Protein AF-W1WCF3-F1 (afdb_monomer_lite)

Secondary structure (DSSP, 8-state):
---S-HHHHHHHHHHHHHHHHHHHHHHHTT-TT-TTTT-HHHHHHHHHHHHHHHHHHHH--THHHHHHHHHHHHHHHHHHHHTT----GGGSS--SS----TTTT-S----HHHHHHHH-

Organism: NCBI:txid1403943

Foldseek 3Di:
DCPDDPVRVVVVVVVVVVVVVVVVQCVLQPHDPDPSGNPPLSVVLSVVLVVQLVVQLVPPDDPSNVCSNVVSVVSSVVSCVVVVVDDCVCVVVDDPDDDPDVAPVHDPDPDVVVVVVVVD

Radius of gyration: 20.3 Å; chains: 1; bounding box: 36×47×52 Å

Structure (mmCIF, N/CA/C/O backbone):
data_AF-W1WCF3-F1
#
_entry.id   AF-W1WCF3-F1
#
loop_
_atom_site.group_PDB
_atom_site.id
_atom_site.type_symbol
_atom_site.label_atom_id
_atom_site.label_alt_id
_atom_site.label_comp_id
_atom_site.label_asym_id
_atom_site.label_entity_id
_atom_site.label_seq_id
_atom_site.pdbx_PDB_ins_code
_atom_site.Cartn_x
_atom_site.Cartn_y
_atom_site.Cartn_z
_atom_site.occupancy
_atom_site.B_iso_or_equiv
_atom_site.auth_seq_id
_atom_site.auth_comp_id
_atom_site.auth_asym_id
_atom_site.auth_atom_id
_atom_site.pdbx_PDB_model_num
ATOM 1 N N . MET A 1 1 ? -11.400 -19.748 27.550 1.00 47.69 1 MET A N 1
ATOM 2 C CA . MET A 1 1 ? -10.273 -19.177 28.315 1.00 47.69 1 MET A CA 1
ATOM 3 C C . MET A 1 1 ? -9.736 -17.999 27.517 1.00 47.69 1 MET A C 1
ATOM 5 O O . MET A 1 1 ? -9.318 -18.243 26.390 1.00 47.69 1 MET A O 1
ATOM 9 N N . PRO A 1 2 ? -9.785 -16.745 27.998 1.00 62.88 2 PRO A N 1
ATOM 10 C CA . PRO A 1 2 ? -9.033 -15.667 27.365 1.00 62.88 2 PRO A CA 1
ATOM 11 C C . PRO A 1 2 ? -7.552 -15.933 27.659 1.00 62.88 2 PRO A C 1
ATOM 13 O O . PRO A 1 2 ? -7.005 -15.441 28.639 1.00 62.88 2 PRO A O 1
ATOM 16 N N . LEU A 1 3 ? -6.936 -16.814 26.864 1.00 67.12 3 LEU A N 1
ATOM 17 C CA . LEU A 1 3 ? -5.553 -17.277 27.048 1.00 67.12 3 LEU A CA 1
ATOM 18 C C . LEU A 1 3 ? -4.529 -16.144 26.890 1.00 67.12 3 LEU A C 1
ATOM 20 O O . LEU A 1 3 ? -3.371 -16.312 27.249 1.00 67.12 3 LEU A O 1
ATOM 24 N N . PHE A 1 4 ? -4.966 -14.978 26.412 1.00 67.44 4 PHE A N 1
ATOM 25 C CA . PHE A 1 4 ? -4.142 -13.795 26.240 1.00 67.44 4 PHE A CA 1
ATOM 26 C C . PHE A 1 4 ? -4.869 -12.582 26.837 1.00 67.44 4 PHE A C 1
ATOM 28 O O . PHE A 1 4 ? -5.930 -12.202 26.332 1.00 67.44 4 PHE A O 1
ATOM 35 N N . PRO A 1 5 ? -4.355 -11.978 27.927 1.00 85.31 5 PRO A N 1
ATOM 36 C CA . PRO A 1 5 ? -4.904 -10.733 28.447 1.00 85.31 5 PRO A CA 1
ATOM 37 C C . PRO A 1 5 ? -4.805 -9.626 27.381 1.00 85.31 5 PRO A C 1
ATOM 39 O O . PRO A 1 5 ? -3.935 -9.704 26.509 1.00 85.31 5 PRO A O 1
ATOM 42 N N . PRO A 1 6 ? -5.640 -8.569 27.450 1.00 84.50 6 PRO A N 1
ATOM 43 C CA . PRO A 1 6 ? -5.697 -7.511 26.432 1.00 84.50 6 PRO A CA 1
ATOM 44 C C . PRO A 1 6 ? -4.332 -6.902 26.077 1.00 84.50 6 PRO A C 1
ATOM 46 O O . PRO A 1 6 ? -4.105 -6.502 24.938 1.00 84.50 6 PRO A O 1
ATOM 49 N N . LEU A 1 7 ? -3.4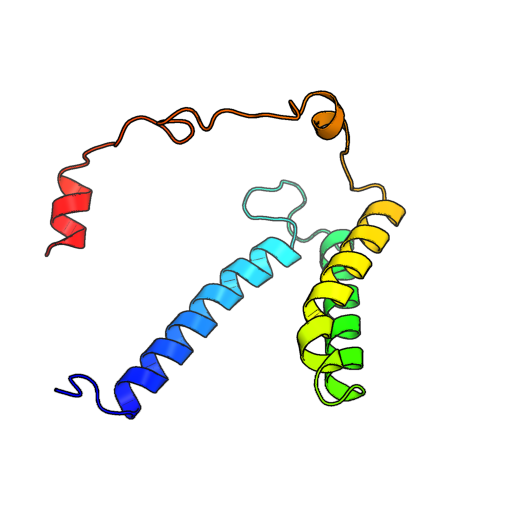05 -6.892 27.041 1.00 87.94 7 LEU A N 1
ATOM 50 C CA . LEU A 1 7 ? -2.027 -6.441 26.864 1.00 87.94 7 LEU A CA 1
ATOM 51 C C . LEU A 1 7 ? -1.245 -7.288 25.846 1.00 87.94 7 LEU A C 1
ATOM 53 O O . LEU A 1 7 ? -0.556 -6.729 25.000 1.00 87.94 7 LEU A O 1
ATOM 57 N N . VAL A 1 8 ? -1.375 -8.618 25.872 1.00 91.12 8 VAL A N 1
ATOM 58 C CA . VAL A 1 8 ? -0.648 -9.509 24.949 1.00 91.12 8 VAL A CA 1
ATOM 59 C C . VAL A 1 8 ? -1.222 -9.396 23.543 1.00 91.12 8 VAL A C 1
ATOM 61 O O . VAL A 1 8 ? -0.477 -9.238 22.580 1.00 91.12 8 VAL A O 1
ATOM 64 N N . THR A 1 9 ? -2.549 -9.386 23.422 1.00 90.31 9 THR A N 1
ATOM 65 C CA . THR A 1 9 ? -3.223 -9.229 22.130 1.00 90.31 9 THR A CA 1
ATOM 66 C C . THR A 1 9 ? -2.853 -7.900 21.465 1.00 90.31 9 THR A C 1
ATOM 68 O O . THR A 1 9 ? -2.547 -7.876 20.275 1.00 90.31 9 THR A O 1
ATOM 71 N N . GLY A 1 10 ? -2.803 -6.801 22.229 1.00 90.56 10 GLY A N 1
ATOM 72 C CA . GLY A 1 10 ? -2.394 -5.491 21.714 1.00 90.56 10 GLY A CA 1
ATOM 73 C C . GLY A 1 10 ? -0.940 -5.451 21.230 1.00 90.56 10 GLY A C 1
ATOM 74 O O . GLY A 1 10 ? -0.667 -4.912 20.153 1.00 90.56 10 GLY A O 1
ATOM 75 N N . VAL A 1 11 ? -0.013 -6.064 21.975 1.00 93.00 11 VAL A N 1
ATOM 76 C CA . VAL A 1 11 ? 1.404 -6.157 21.576 1.00 93.00 11 VAL A CA 1
ATOM 77 C C . VAL A 1 11 ? 1.560 -6.988 20.301 1.00 93.00 11 VAL A C 1
ATOM 79 O O . VAL A 1 11 ? 2.253 -6.558 19.380 1.00 93.00 11 VAL A O 1
ATOM 82 N N . VAL A 1 12 ? 0.867 -8.126 20.194 1.00 92.75 12 VAL A N 1
ATOM 83 C CA . VAL A 1 12 ? 0.920 -8.987 19.000 1.00 92.75 12 VAL A CA 1
ATOM 84 C C . VAL A 1 12 ? 0.369 -8.263 17.768 1.00 92.75 12 VAL A C 1
ATOM 86 O O . VAL A 1 12 ? 1.029 -8.255 16.732 1.00 92.75 12 VAL A O 1
ATOM 89 N N . ILE A 1 13 ? -0.782 -7.589 17.870 1.00 94.00 13 ILE A N 1
ATOM 90 C CA . ILE A 1 13 ? -1.360 -6.824 16.747 1.00 94.00 13 ILE A CA 1
ATOM 91 C C . ILE A 1 13 ? -0.412 -5.703 16.298 1.00 94.00 13 ILE A C 1
ATOM 93 O O . ILE A 1 13 ? -0.205 -5.508 15.101 1.00 94.00 13 ILE A O 1
ATOM 97 N N . THR A 1 14 ? 0.207 -4.997 17.246 1.00 94.44 14 THR A N 1
ATOM 98 C CA . THR A 1 14 ? 1.174 -3.932 16.936 1.00 94.44 14 THR A CA 1
ATOM 99 C C . THR A 1 14 ? 2.425 -4.491 16.259 1.00 94.44 14 THR A C 1
ATOM 101 O O . THR A 1 14 ? 2.908 -3.909 15.288 1.00 94.44 14 THR A O 1
ATOM 104 N N . SER A 1 15 ? 2.918 -5.646 16.717 1.00 93.81 15 SER A N 1
ATOM 105 C CA . SER A 1 15 ? 4.047 -6.340 16.092 1.00 93.81 15 SER A CA 1
ATOM 106 C C . SER A 1 15 ? 3.727 -6.759 14.658 1.00 93.81 15 SER A C 1
ATOM 108 O O . SER A 1 15 ? 4.539 -6.524 13.769 1.00 93.81 15 SER A O 1
ATOM 110 N N . ILE A 1 16 ? 2.541 -7.328 14.413 1.00 93.94 16 ILE A N 1
ATOM 111 C CA . ILE A 1 16 ? 2.097 -7.711 13.063 1.00 93.94 16 ILE A CA 1
ATOM 112 C C . ILE A 1 16 ? 2.036 -6.475 12.158 1.00 93.94 16 ILE A C 1
ATOM 114 O O . ILE A 1 16 ? 2.552 -6.503 11.041 1.00 93.94 16 ILE A O 1
ATOM 118 N N . GLY A 1 17 ? 1.466 -5.369 12.649 1.00 93.06 17 GLY A N 1
ATOM 119 C CA . GLY A 1 17 ? 1.420 -4.107 11.911 1.00 93.06 17 GLY A CA 1
ATOM 120 C C . GLY A 1 17 ? 2.813 -3.593 11.536 1.00 93.06 17 GLY A C 1
ATOM 121 O O . GLY A 1 17 ? 3.062 -3.291 10.370 1.00 93.06 17 GLY A O 1
ATOM 122 N N . LEU A 1 18 ? 3.743 -3.558 12.494 1.00 94.62 18 LEU A N 1
ATOM 123 C CA . LEU A 1 18 ? 5.129 -3.130 12.265 1.00 94.62 18 LEU A CA 1
ATOM 124 C C . LEU A 1 18 ? 5.863 -4.013 11.249 1.00 94.62 18 LEU A C 1
ATOM 126 O O . LEU A 1 18 ? 6.591 -3.491 10.405 1.00 94.62 18 LEU A O 1
ATOM 130 N N . SER A 1 19 ? 5.651 -5.328 11.289 1.00 93.06 19 SER A N 1
ATOM 131 C CA . SER A 1 19 ? 6.253 -6.251 10.323 1.00 93.06 19 SER A CA 1
ATOM 132 C C . SER A 1 19 ? 5.728 -6.031 8.901 1.00 93.06 19 SER A C 1
ATOM 134 O O . SER A 1 19 ? 6.505 -6.067 7.950 1.00 93.06 19 SER A O 1
ATOM 136 N N . ILE A 1 20 ? 4.430 -5.753 8.736 1.00 93.81 20 ILE A N 1
ATOM 137 C CA . ILE A 1 20 ? 3.829 -5.538 7.408 1.00 93.81 20 ILE A CA 1
ATOM 138 C C . ILE A 1 20 ? 4.238 -4.181 6.812 1.00 93.81 20 ILE A C 1
ATOM 140 O O . ILE A 1 20 ? 4.364 -4.069 5.592 1.00 93.81 20 ILE A O 1
ATOM 144 N N . ILE A 1 21 ? 4.516 -3.165 7.639 1.00 93.06 21 ILE A N 1
ATOM 145 C CA . ILE A 1 21 ? 5.000 -1.855 7.162 1.00 93.06 21 ILE A CA 1
ATOM 146 C C . ILE A 1 21 ? 6.278 -2.001 6.326 1.00 93.06 21 ILE A C 1
ATOM 148 O O . ILE A 1 21 ? 6.400 -1.340 5.298 1.00 93.06 21 ILE A O 1
ATOM 152 N N . GLN A 1 22 ? 7.203 -2.882 6.721 1.00 89.25 22 GLN A N 1
ATOM 153 C CA . GLN A 1 22 ? 8.452 -3.100 5.980 1.00 89.25 22 GLN A CA 1
ATOM 154 C C . GLN A 1 22 ? 8.180 -3.589 4.554 1.00 89.25 22 GLN A C 1
ATOM 156 O O . GLN A 1 22 ? 8.703 -3.030 3.595 1.00 89.25 22 GLN A O 1
ATOM 161 N N . VAL A 1 23 ? 7.276 -4.561 4.412 1.00 90.38 23 VAL A N 1
ATOM 162 C CA . VAL A 1 23 ? 6.853 -5.070 3.102 1.00 90.38 23 VAL A CA 1
ATOM 163 C C . VAL A 1 23 ? 6.169 -3.968 2.291 1.00 90.38 23 VAL A C 1
ATOM 165 O O . VAL A 1 23 ? 6.439 -3.824 1.104 1.00 90.38 23 VAL A O 1
ATOM 168 N N . GLY A 1 24 ? 5.332 -3.141 2.921 1.00 87.69 24 GLY A N 1
ATOM 169 C CA . GLY A 1 24 ? 4.707 -1.999 2.251 1.00 87.69 24 GLY A CA 1
ATOM 170 C C . GLY A 1 24 ? 5.723 -0.995 1.690 1.00 87.69 24 GLY A C 1
ATOM 171 O O . GLY A 1 24 ? 5.549 -0.510 0.572 1.00 87.69 24 GLY A O 1
ATOM 172 N N . ILE A 1 25 ? 6.802 -0.716 2.428 1.00 87.88 25 ILE A N 1
ATOM 173 C CA . ILE A 1 25 ? 7.880 0.183 1.985 1.00 87.88 25 ILE A CA 1
ATOM 174 C C . ILE A 1 25 ? 8.649 -0.423 0.807 1.00 87.88 25 ILE A C 1
ATOM 176 O O . ILE A 1 25 ? 8.880 0.274 -0.182 1.00 87.88 25 ILE A O 1
ATOM 180 N N . ASP A 1 26 ? 8.990 -1.712 0.871 1.00 90.19 26 ASP A N 1
ATOM 181 C CA . ASP A 1 26 ? 9.684 -2.402 -0.224 1.00 90.19 26 ASP A CA 1
ATOM 182 C C . ASP A 1 26 ? 8.874 -2.335 -1.529 1.00 90.19 26 ASP A C 1
ATOM 184 O O . ASP A 1 26 ? 9.430 -2.152 -2.614 1.00 90.19 26 ASP A O 1
ATOM 188 N N . TRP A 1 27 ? 7.547 -2.449 -1.435 1.00 87.19 27 TRP A N 1
ATOM 189 C CA . TRP A 1 27 ? 6.645 -2.335 -2.582 1.00 87.19 27 TRP A CA 1
ATOM 190 C C . TRP A 1 27 ? 6.543 -0.895 -3.087 1.00 87.19 27 TRP A C 1
ATOM 192 O O . TRP A 1 27 ? 6.603 -0.671 -4.295 1.00 87.19 27 TRP A O 1
ATOM 202 N N . ALA A 1 28 ? 6.473 0.086 -2.184 1.00 87.00 28 ALA A N 1
ATOM 203 C CA . ALA A 1 28 ? 6.472 1.504 -2.546 1.00 87.00 28 ALA A CA 1
ATOM 204 C C . ALA A 1 28 ? 7.764 1.938 -3.266 1.00 87.00 28 ALA A C 1
ATOM 206 O O . ALA A 1 28 ? 7.741 2.831 -4.115 1.00 87.00 28 ALA A O 1
ATOM 207 N N . ALA A 1 29 ? 8.891 1.293 -2.954 1.00 84.38 29 ALA A N 1
ATOM 208 C CA . ALA A 1 29 ? 10.184 1.534 -3.586 1.00 84.38 29 ALA A CA 1
ATOM 209 C C . ALA A 1 29 ? 10.376 0.801 -4.933 1.00 84.38 29 ALA A C 1
ATOM 211 O O . ALA A 1 29 ? 11.417 0.973 -5.566 1.00 84.38 29 ALA A O 1
ATOM 212 N N . GLY A 1 30 ? 9.400 0.016 -5.406 1.00 79.25 30 GLY A N 1
ATOM 213 C CA . GLY A 1 30 ? 9.471 -0.693 -6.694 1.00 79.25 30 GLY A CA 1
ATOM 214 C C . GLY A 1 30 ? 9.668 -2.210 -6.596 1.00 79.25 30 GLY A C 1
ATOM 215 O O . GLY A 1 30 ? 9.867 -2.858 -7.624 1.00 79.25 30 GLY A O 1
ATOM 216 N N . GLY A 1 31 ? 9.588 -2.784 -5.394 1.00 82.75 31 GLY A N 1
ATOM 217 C CA . GLY A 1 31 ? 9.599 -4.227 -5.155 1.00 82.75 31 GLY A CA 1
ATO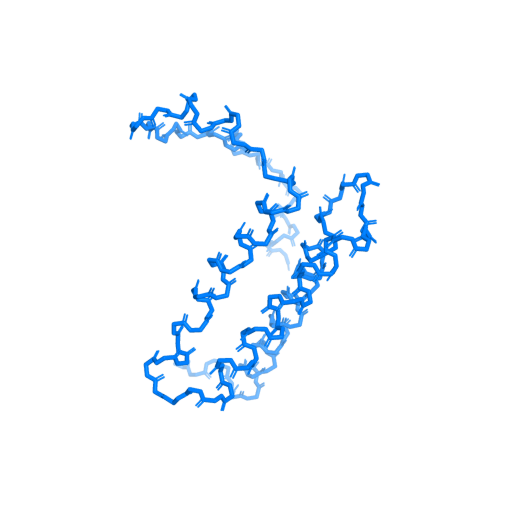M 218 C C . GLY A 1 31 ? 10.988 -4.803 -4.874 1.00 82.75 31 GLY A C 1
ATOM 219 O O . GLY A 1 31 ? 11.995 -4.429 -5.480 1.00 82.75 31 GLY A O 1
ATOM 220 N N . LYS A 1 32 ? 11.046 -5.762 -3.945 1.00 74.50 32 LYS A N 1
ATOM 221 C CA . LYS A 1 32 ? 12.289 -6.429 -3.541 1.00 74.50 32 LYS A CA 1
ATOM 222 C C . LYS A 1 32 ? 12.892 -7.210 -4.717 1.00 74.50 32 LYS A C 1
ATOM 224 O O . LYS A 1 32 ? 12.263 -8.127 -5.234 1.00 74.50 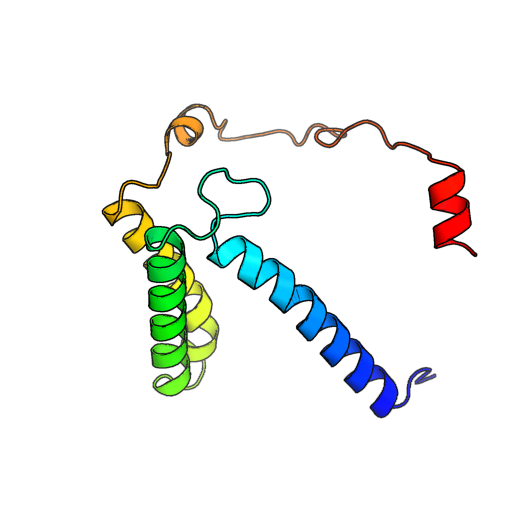32 LYS A O 1
ATOM 229 N N . GLY A 1 33 ? 14.124 -6.869 -5.103 1.00 72.69 33 GLY A N 1
ATOM 230 C CA . GLY A 1 33 ? 14.839 -7.506 -6.220 1.00 72.69 33 GLY A CA 1
ATOM 231 C C . GLY A 1 33 ? 14.713 -6.787 -7.569 1.00 72.69 33 GLY A C 1
ATOM 232 O O . GLY A 1 33 ? 15.238 -7.286 -8.561 1.00 72.69 33 GLY A O 1
ATOM 233 N N . ASN A 1 34 ? 14.062 -5.621 -7.622 1.00 77.00 34 ASN A N 1
ATOM 234 C CA . ASN A 1 34 ? 14.025 -4.785 -8.821 1.00 77.00 34 ASN A CA 1
ATOM 235 C C . ASN A 1 34 ? 15.365 -4.029 -9.002 1.00 77.00 34 ASN A C 1
ATOM 237 O O . ASN A 1 34 ? 15.801 -3.360 -8.064 1.00 77.00 34 ASN A O 1
ATOM 241 N N . PRO A 1 35 ? 16.013 -4.068 -10.185 1.00 70.94 35 PRO A N 1
ATOM 242 C CA . PRO A 1 35 ? 17.199 -3.253 -10.482 1.00 70.94 35 PRO A CA 1
ATOM 243 C C . PRO A 1 35 ? 16.976 -1.747 -10.287 1.00 70.94 35 PRO A C 1
ATOM 245 O O . PRO A 1 35 ? 17.912 -1.013 -9.983 1.00 70.94 35 PRO A O 1
ATOM 248 N N . GLN A 1 36 ? 15.726 -1.302 -10.421 1.00 75.31 36 GLN A N 1
ATOM 249 C CA . GLN A 1 36 ? 15.305 0.085 -10.275 1.00 75.31 36 GLN A CA 1
ATOM 250 C C . GLN A 1 36 ? 14.693 0.374 -8.890 1.00 75.31 36 GLN A C 1
ATOM 252 O O . GLN A 1 36 ? 13.836 1.250 -8.747 1.00 75.31 36 GLN A O 1
ATOM 257 N N . TYR A 1 37 ? 15.110 -0.374 -7.863 1.00 78.25 37 TYR A N 1
ATOM 258 C CA . TYR A 1 37 ? 14.684 -0.162 -6.481 1.00 78.25 37 TYR A CA 1
ATOM 259 C C . TYR A 1 37 ? 15.030 1.254 -6.003 1.00 78.25 37 TYR A C 1
ATOM 261 O O . TYR A 1 37 ? 16.168 1.710 -6.120 1.00 78.25 37 TYR A O 1
ATOM 269 N N . GLY A 1 38 ? 14.042 1.956 -5.457 1.00 76.25 38 GLY A N 1
ATOM 270 C CA . GLY A 1 38 ? 14.189 3.335 -5.000 1.00 76.25 38 GLY A CA 1
ATOM 271 C C . GLY A 1 38 ? 14.183 4.375 -6.122 1.00 76.25 38 GLY A C 1
ATOM 272 O O . GLY A 1 38 ? 14.586 5.513 -5.881 1.00 76.25 38 GLY A O 1
ATOM 273 N N . ASN A 1 39 ? 13.724 4.031 -7.334 1.00 84.25 39 ASN A N 1
ATOM 274 C CA . ASN A 1 39 ? 13.509 5.027 -8.384 1.00 84.25 39 ASN A CA 1
ATOM 275 C C . ASN A 1 39 ? 12.591 6.153 -7.862 1.00 84.25 39 ASN A C 1
ATOM 277 O O . ASN A 1 39 ? 11.494 5.854 -7.371 1.00 84.25 39 ASN A O 1
ATOM 281 N N . PRO A 1 40 ? 12.982 7.436 -8.005 1.00 84.12 40 PRO A N 1
ATOM 282 C CA . PRO A 1 40 ? 12.137 8.574 -7.648 1.00 84.12 40 PRO A CA 1
ATOM 283 C C . PRO A 1 40 ? 10.724 8.512 -8.241 1.00 84.12 40 PRO A C 1
ATOM 285 O O . PRO A 1 40 ? 9.787 9.018 -7.630 1.00 84.12 40 PRO A O 1
ATOM 288 N N . VAL A 1 41 ? 10.558 7.862 -9.398 1.00 84.56 41 VAL A N 1
ATOM 289 C CA . VAL A 1 41 ? 9.257 7.638 -10.041 1.00 84.56 41 VAL A CA 1
ATOM 290 C C . VAL A 1 41 ? 8.329 6.778 -9.174 1.00 84.56 41 VAL A C 1
ATOM 292 O O . VAL A 1 41 ? 7.227 7.214 -8.851 1.00 84.56 41 VAL A O 1
ATOM 295 N N . TYR A 1 42 ? 8.766 5.594 -8.736 1.00 86.62 42 TYR A N 1
ATOM 296 C CA . TYR A 1 42 ? 7.934 4.688 -7.928 1.00 86.62 42 TYR A CA 1
ATOM 297 C C . TYR A 1 42 ? 7.620 5.267 -6.553 1.00 86.62 42 TYR A C 1
ATOM 299 O O . TYR A 1 42 ? 6.484 5.183 -6.074 1.00 86.62 42 TYR A O 1
ATOM 307 N N . LEU A 1 43 ? 8.614 5.924 -5.952 1.00 87.06 43 LEU A N 1
ATOM 308 C CA . LEU A 1 43 ? 8.444 6.600 -4.674 1.00 87.06 43 LEU A CA 1
ATOM 309 C C . LEU A 1 43 ? 7.462 7.774 -4.800 1.00 87.06 43 LEU A C 1
ATOM 311 O O . LEU A 1 43 ? 6.601 7.951 -3.939 1.00 87.06 43 LEU A O 1
ATOM 315 N N . GLY A 1 44 ? 7.545 8.532 -5.898 1.00 88.88 44 GLY A N 1
ATOM 316 C CA . GLY A 1 44 ? 6.639 9.633 -6.216 1.00 88.88 44 GLY A CA 1
ATOM 317 C C . GLY A 1 44 ? 5.192 9.179 -6.417 1.00 88.88 44 GLY A C 1
ATOM 318 O O . GLY A 1 44 ? 4.287 9.775 -5.832 1.00 88.88 44 GLY A O 1
ATOM 319 N N . ILE A 1 45 ? 4.966 8.094 -7.170 1.00 88.88 45 ILE A N 1
ATOM 320 C CA . ILE A 1 45 ? 3.626 7.510 -7.360 1.00 88.88 45 ILE A CA 1
ATOM 321 C C . ILE A 1 45 ? 3.059 7.045 -6.015 1.00 88.88 45 ILE A C 1
ATOM 323 O O . ILE A 1 45 ? 1.945 7.418 -5.647 1.00 88.88 45 ILE A O 1
ATOM 327 N N . SER A 1 46 ? 3.837 6.276 -5.251 1.00 90.81 46 SER A N 1
ATOM 328 C CA . SER A 1 46 ? 3.409 5.745 -3.952 1.00 90.81 46 SER A CA 1
ATOM 329 C C . SER A 1 46 ? 3.072 6.861 -2.962 1.00 90.81 46 SER A C 1
ATOM 331 O O . SER A 1 46 ? 2.069 6.787 -2.249 1.00 90.81 46 SER A O 1
ATOM 333 N N . PHE A 1 47 ? 3.863 7.934 -2.954 1.00 91.44 47 PHE A N 1
ATOM 334 C CA . PHE A 1 47 ? 3.614 9.110 -2.126 1.00 91.44 47 PHE A CA 1
ATOM 335 C C . PHE A 1 47 ? 2.349 9.868 -2.551 1.00 91.44 47 PHE A C 1
ATOM 337 O O . PHE A 1 47 ? 1.553 10.262 -1.696 1.00 91.44 47 PHE A O 1
ATOM 344 N N . ALA A 1 48 ? 2.113 10.025 -3.857 1.00 91.75 48 ALA A N 1
ATOM 345 C CA . ALA A 1 48 ? 0.899 10.649 -4.377 1.00 91.75 48 ALA A CA 1
ATOM 346 C C . ALA A 1 48 ? -0.363 9.853 -3.999 1.00 91.75 48 ALA A C 1
ATOM 348 O O . ALA A 1 48 ? -1.349 10.439 -3.548 1.00 91.75 48 ALA A O 1
ATOM 349 N N . VAL A 1 49 ? -0.318 8.522 -4.113 1.00 92.44 49 VAL A N 1
ATOM 350 C CA . VAL A 1 49 ? -1.411 7.631 -3.688 1.00 92.44 49 VAL A CA 1
ATOM 351 C C . VAL A 1 49 ? -1.652 7.736 -2.185 1.00 92.44 49 VAL A C 1
ATOM 353 O O . VAL A 1 49 ? -2.799 7.853 -1.753 1.00 92.44 49 VAL A O 1
ATOM 356 N N . LEU A 1 50 ? -0.588 7.758 -1.379 1.00 92.31 50 LEU A N 1
ATOM 357 C CA . LEU A 1 50 ? -0.691 7.917 0.069 1.00 92.31 50 LEU A CA 1
ATOM 358 C C . LEU A 1 50 ? -1.356 9.248 0.443 1.00 92.31 50 LEU A C 1
ATOM 360 O O . LEU A 1 50 ? -2.294 9.254 1.239 1.00 92.31 50 LEU A O 1
ATOM 364 N N . ILE A 1 51 ? -0.936 10.363 -0.165 1.00 93.00 51 ILE A N 1
ATOM 365 C CA . ILE A 1 51 ? -1.571 11.674 0.044 1.00 93.00 51 ILE A CA 1
ATOM 366 C C . ILE A 1 51 ? -3.048 11.624 -0.344 1.00 93.00 51 ILE A C 1
ATOM 368 O O . ILE A 1 51 ? -3.894 12.126 0.396 1.00 93.00 51 ILE A O 1
ATOM 372 N N . PHE A 1 52 ? -3.372 11.009 -1.478 1.00 91.81 52 PHE A N 1
ATOM 373 C CA . PHE A 1 52 ? -4.744 10.905 -1.958 1.00 91.81 52 PHE A CA 1
ATOM 374 C C . PHE A 1 52 ? -5.637 10.126 -0.981 1.00 91.81 52 PHE A C 1
ATOM 376 O O . PHE A 1 52 ? -6.710 10.607 -0.608 1.00 91.81 52 PHE A O 1
ATOM 383 N N . ILE A 1 53 ? -5.169 8.976 -0.484 1.00 90.62 53 ILE A N 1
ATOM 384 C CA . ILE A 1 53 ? -5.888 8.185 0.527 1.00 90.62 53 ILE A CA 1
ATOM 385 C C . ILE A 1 53 ? -6.042 8.987 1.826 1.00 90.62 53 ILE A C 1
ATOM 387 O O . ILE A 1 53 ? -7.132 9.016 2.400 1.00 90.62 53 ILE A O 1
ATOM 391 N N . LEU A 1 54 ? -4.991 9.673 2.287 1.00 89.69 54 LEU A N 1
ATOM 392 C CA . LEU A 1 54 ? -5.049 10.501 3.497 1.00 89.69 54 LEU A CA 1
ATOM 393 C C . LEU A 1 54 ? -6.026 11.675 3.363 1.00 89.69 54 LEU A C 1
ATOM 395 O O . LEU A 1 54 ? -6.750 11.980 4.310 1.00 89.69 54 LEU A O 1
ATOM 399 N N . LEU A 1 55 ? -6.090 12.323 2.198 1.00 89.25 55 LEU A N 1
ATOM 400 C CA . LEU A 1 55 ? -7.061 13.385 1.941 1.00 89.25 55 LEU A CA 1
ATOM 401 C C . LEU A 1 55 ? -8.488 12.832 2.004 1.00 89.25 55 LEU A C 1
ATOM 403 O O . LEU A 1 55 ? -9.317 13.366 2.740 1.00 89.25 55 LEU A O 1
ATOM 407 N N . ILE A 1 56 ? -8.780 11.733 1.307 1.00 87.12 56 ILE A N 1
ATOM 408 C CA . ILE A 1 56 ? -10.133 11.160 1.310 1.00 87.12 56 ILE A CA 1
ATOM 409 C C . ILE A 1 56 ? -10.522 10.681 2.710 1.00 87.12 56 ILE A C 1
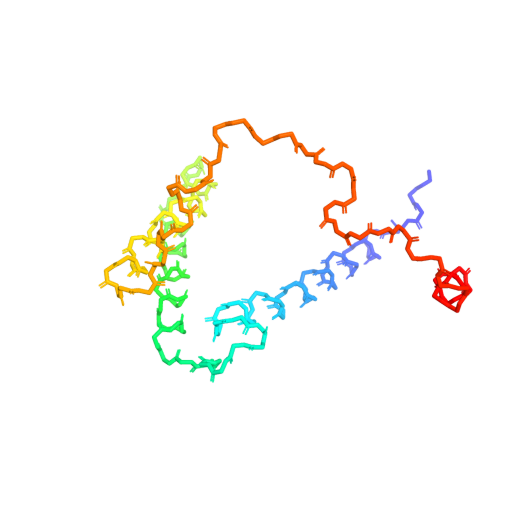ATOM 411 O O . ILE A 1 56 ? -11.605 11.017 3.183 1.00 87.12 56 ILE A O 1
ATOM 415 N N . THR A 1 57 ? -9.650 9.950 3.403 1.00 87.00 57 THR A N 1
ATOM 416 C CA . THR A 1 57 ? -9.939 9.459 4.762 1.00 87.00 57 THR A CA 1
ATOM 417 C C . THR A 1 57 ? -10.114 10.592 5.773 1.00 87.00 57 THR A C 1
ATOM 419 O O . THR A 1 57 ? -10.907 10.451 6.704 1.00 87.00 57 THR A O 1
ATOM 422 N N . ARG A 1 58 ? -9.429 11.731 5.588 1.00 85.19 58 ARG A N 1
ATOM 423 C CA . ARG A 1 58 ? -9.568 12.907 6.457 1.00 85.19 58 ARG A CA 1
ATOM 424 C C . ARG A 1 58 ? -10.838 13.713 6.184 1.00 85.19 58 ARG A C 1
ATOM 426 O O . ARG A 1 58 ? -11.458 14.191 7.134 1.00 85.19 58 ARG A O 1
ATOM 433 N N . TYR A 1 59 ? -11.200 13.916 4.918 1.00 82.94 59 TYR A N 1
ATOM 434 C CA . TYR A 1 59 ? -12.327 14.778 4.540 1.00 82.94 59 TYR A CA 1
ATOM 435 C C . TYR A 1 59 ? -13.657 14.032 4.436 1.00 82.94 59 TYR A C 1
ATOM 437 O O . TYR A 1 59 ? -14.713 14.633 4.645 1.00 82.94 59 TYR A O 1
ATOM 445 N N . ALA A 1 60 ? -13.634 12.735 4.143 1.00 78.31 60 ALA A N 1
ATOM 446 C CA . ALA A 1 60 ? -14.838 11.950 3.955 1.00 78.31 60 ALA A CA 1
ATOM 447 C C . ALA A 1 60 ? -15.218 11.183 5.232 1.00 78.31 60 ALA A C 1
ATOM 449 O O . ALA A 1 60 ? -14.381 10.572 5.892 1.00 78.31 60 ALA A O 1
ATOM 450 N N . LYS A 1 61 ? -16.506 11.210 5.593 1.00 71.25 61 LYS A N 1
ATOM 451 C CA . LYS A 1 61 ? -17.047 10.536 6.785 1.00 71.25 61 LYS A CA 1
ATOM 452 C C . LYS A 1 61 ? -17.940 9.361 6.390 1.00 71.25 61 LYS A C 1
ATOM 454 O O . LYS A 1 61 ? -18.637 9.412 5.380 1.00 71.25 61 LYS A O 1
ATOM 459 N N . GLY A 1 62 ? -17.943 8.314 7.215 1.00 76.94 62 GLY A N 1
ATOM 460 C CA . GLY A 1 62 ? -18.789 7.133 7.024 1.00 76.94 62 GLY A CA 1
ATOM 461 C C . GLY A 1 62 ? -18.287 6.206 5.913 1.00 76.94 62 GLY A C 1
ATOM 462 O O . GLY A 1 62 ? -17.095 5.920 5.831 1.00 76.94 62 GLY A O 1
ATOM 463 N N . PHE A 1 63 ? -19.200 5.739 5.056 1.00 75.38 63 PHE A N 1
ATOM 464 C CA . PHE A 1 63 ? -18.931 4.758 3.995 1.00 75.38 63 PHE A CA 1
ATOM 465 C C . PHE A 1 63 ? -17.788 5.170 3.054 1.00 75.38 63 PHE A C 1
ATOM 467 O O . PHE A 1 63 ? -16.956 4.343 2.687 1.00 75.38 63 PHE A O 1
ATOM 474 N N . MET A 1 64 ? -17.682 6.463 2.739 1.00 73.12 64 MET A N 1
ATOM 475 C CA . MET A 1 64 ? -16.639 6.978 1.850 1.00 73.12 64 MET A CA 1
ATOM 476 C C . MET A 1 64 ? -15.210 6.798 2.395 1.00 73.12 64 MET A C 1
ATOM 478 O O . MET A 1 64 ? -14.278 6.724 1.602 1.00 73.12 64 MET A O 1
ATOM 482 N N . SER A 1 65 ? -15.022 6.697 3.717 1.00 74.56 65 SER A N 1
ATOM 483 C CA . SER A 1 65 ? -13.695 6.460 4.310 1.00 74.56 65 SER A CA 1
ATOM 484 C C . SER A 1 65 ? -13.231 5.012 4.102 1.00 74.56 65 SER A C 1
ATOM 486 O O . SER A 1 65 ? -12.069 4.774 3.786 1.00 74.56 65 SER A O 1
ATOM 488 N N . ASN A 1 66 ? -14.151 4.041 4.140 1.00 80.94 66 ASN A N 1
ATOM 489 C CA . ASN A 1 66 ? -13.829 2.639 3.839 1.00 80.94 66 ASN A CA 1
ATOM 490 C C . ASN A 1 66 ? -13.490 2.431 2.356 1.00 80.94 66 ASN A C 1
ATOM 492 O O . ASN A 1 66 ? -12.602 1.650 2.023 1.00 80.94 66 ASN A O 1
ATOM 496 N N . VAL A 1 67 ? -14.169 3.150 1.458 1.00 85.94 67 VAL A N 1
ATOM 497 C CA . VAL A 1 67 ? -13.923 3.066 0.007 1.00 85.94 67 VAL A CA 1
ATOM 498 C C . VAL A 1 67 ? -12.680 3.872 -0.408 1.00 85.94 67 VAL A C 1
ATOM 500 O O . VAL A 1 67 ? -12.183 3.706 -1.519 1.00 85.94 67 VAL A O 1
ATOM 503 N N . ALA A 1 68 ? -12.113 4.693 0.483 1.00 85.00 68 ALA A N 1
ATOM 504 C CA . ALA A 1 68 ? -10.940 5.519 0.200 1.00 85.00 68 ALA A CA 1
ATOM 505 C C . ALA A 1 68 ? -9.733 4.704 -0.282 1.00 85.00 68 ALA A C 1
ATOM 507 O O . ALA A 1 68 ? -9.053 5.115 -1.218 1.00 85.00 68 ALA A O 1
ATOM 508 N N . VAL A 1 69 ? -9.490 3.534 0.318 1.00 87.50 69 VAL A N 1
ATOM 509 C CA . VAL A 1 69 ? -8.391 2.646 -0.094 1.00 87.50 69 VAL A CA 1
ATOM 510 C C . VAL A 1 69 ? -8.625 2.124 -1.511 1.00 87.50 69 VAL A C 1
ATOM 512 O O . VAL A 1 69 ? -7.713 2.146 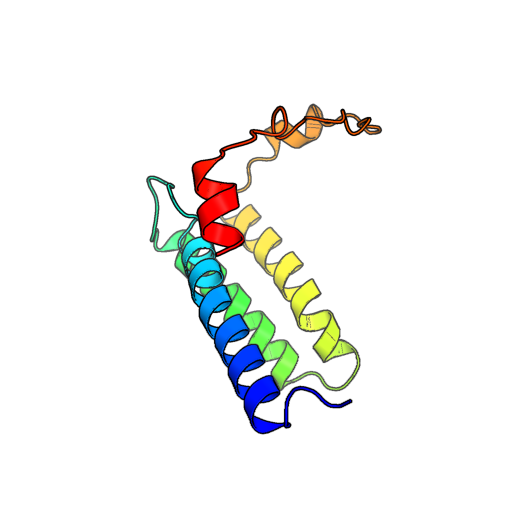-2.331 1.00 87.50 69 VAL A O 1
ATOM 515 N N . LEU A 1 70 ? -9.859 1.727 -1.831 1.00 89.50 70 LEU A N 1
ATOM 516 C CA . LEU A 1 70 ? -10.224 1.251 -3.165 1.00 89.50 70 LEU A CA 1
ATOM 517 C C . LEU A 1 70 ? -10.065 2.356 -4.217 1.00 89.50 70 LEU A C 1
ATOM 519 O O . LEU A 1 70 ? -9.465 2.124 -5.264 1.00 89.50 70 LEU A O 1
ATOM 523 N N . LEU A 1 71 ? -10.523 3.576 -3.918 1.00 89.38 71 LEU A N 1
ATOM 524 C CA . LEU A 1 71 ? -10.306 4.742 -4.781 1.00 89.38 71 LEU A CA 1
ATOM 525 C C . LEU A 1 71 ? -8.817 5.067 -4.938 1.00 89.38 71 LEU A C 1
ATOM 527 O O . LEU A 1 71 ? -8.386 5.422 -6.031 1.00 89.38 71 LEU A O 1
ATOM 531 N N . GLY A 1 72 ? -8.031 4.916 -3.872 1.00 88.81 72 GLY A N 1
ATOM 532 C CA . GLY A 1 72 ? -6.583 5.093 -3.902 1.00 88.81 72 GLY A CA 1
ATOM 533 C C . GLY A 1 72 ? -5.882 4.113 -4.837 1.00 88.81 72 GLY A C 1
ATOM 534 O O . GLY A 1 72 ? -5.016 4.529 -5.599 1.00 88.81 72 GLY A O 1
ATOM 535 N N . ILE A 1 73 ? -6.293 2.843 -4.845 1.00 90.56 73 ILE A N 1
ATOM 536 C CA . ILE A 1 73 ? -5.749 1.832 -5.764 1.00 90.56 73 ILE A CA 1
ATOM 537 C C . ILE A 1 73 ? -6.075 2.193 -7.218 1.00 90.56 73 ILE A C 1
ATOM 539 O O . ILE A 1 73 ? -5.189 2.160 -8.070 1.00 90.56 73 ILE A O 1
ATOM 543 N N . VAL A 1 74 ? -7.320 2.594 -7.502 1.00 91.44 74 VAL A N 1
ATOM 544 C CA . VAL A 1 74 ? -7.733 3.027 -8.850 1.00 91.44 74 VAL A CA 1
ATOM 545 C C . VAL A 1 74 ? -6.932 4.252 -9.302 1.00 91.44 74 VAL A C 1
ATOM 547 O O . VAL A 1 74 ? -6.436 4.293 -10.427 1.00 91.44 74 VAL A O 1
ATOM 550 N N . PHE A 1 75 ? -6.764 5.235 -8.417 1.00 91.62 75 PHE A N 1
ATOM 551 C CA . PHE A 1 75 ? -5.969 6.430 -8.686 1.00 91.62 75 PHE A CA 1
ATOM 552 C C . PHE A 1 75 ? -4.486 6.105 -8.916 1.00 91.62 75 PHE A C 1
ATOM 554 O O . PHE A 1 75 ? -3.884 6.620 -9.856 1.00 91.62 75 PHE A O 1
ATOM 561 N N . GLY A 1 76 ? -3.910 5.210 -8.111 1.00 89.06 76 GLY A N 1
ATOM 562 C CA . GLY A 1 76 ? -2.536 4.742 -8.280 1.00 89.06 76 GLY A CA 1
ATOM 563 C C . GLY A 1 76 ? -2.317 4.041 -9.613 1.00 89.06 76 GLY A C 1
ATOM 564 O O . GLY A 1 76 ? -1.354 4.346 -10.308 1.00 89.06 76 GLY A O 1
ATOM 565 N N . PHE A 1 77 ? -3.251 3.180 -10.020 1.00 88.81 77 PHE A N 1
ATOM 566 C CA . PHE A 1 77 ? -3.203 2.523 -11.323 1.00 88.81 77 PHE A CA 1
ATOM 567 C C . PHE A 1 77 ? -3.247 3.528 -12.483 1.00 88.81 77 PHE A C 1
ATOM 569 O O . PHE A 1 77 ? -2.456 3.422 -13.420 1.00 88.81 77 PHE A O 1
ATOM 576 N N . LEU A 1 78 ? -4.121 4.537 -12.405 1.00 90.12 78 LEU A N 1
ATOM 577 C CA . LEU A 1 78 ? -4.195 5.609 -13.404 1.00 90.12 78 LEU A CA 1
ATOM 578 C C . LEU A 1 78 ? -2.888 6.411 -13.483 1.00 90.12 78 LEU A C 1
ATOM 580 O O . LEU A 1 78 ? -2.408 6.681 -14.583 1.00 90.12 78 LEU A O 1
ATOM 584 N N . LEU A 1 79 ? -2.283 6.753 -12.342 1.00 88.38 79 LEU A N 1
ATOM 585 C CA . LEU A 1 79 ? -0.985 7.434 -12.310 1.00 88.38 79 LEU A CA 1
ATOM 586 C C . LEU A 1 79 ? 0.122 6.581 -12.935 1.00 88.38 79 LEU A C 1
ATOM 588 O O . LEU A 1 79 ? 0.866 7.076 -13.780 1.00 88.38 79 LEU A O 1
ATOM 592 N N . SER A 1 80 ? 0.206 5.299 -12.577 1.00 86.25 80 SER A N 1
ATOM 593 C CA . SER A 1 80 ? 1.174 4.373 -13.173 1.00 86.25 80 SER A CA 1
ATOM 594 C C . SER A 1 80 ? 0.977 4.230 -14.683 1.00 86.25 80 SER A C 1
ATOM 596 O O . SER A 1 80 ? 1.963 4.170 -15.419 1.00 86.25 80 SER A O 1
ATOM 598 N N . TRP A 1 81 ? -0.274 4.233 -15.159 1.00 84.81 81 TRP A N 1
ATOM 599 C CA . TRP A 1 81 ? -0.586 4.224 -16.589 1.00 84.81 81 TRP A CA 1
ATOM 600 C C . TRP A 1 81 ? -0.047 5.479 -17.277 1.00 84.81 81 TRP A C 1
ATOM 602 O O . TRP A 1 81 ? 0.612 5.375 -18.310 1.00 84.81 81 TRP A O 1
ATOM 612 N N . MET A 1 82 ? -0.276 6.665 -16.703 1.00 83.06 82 MET A N 1
ATOM 613 C CA . MET A 1 82 ? 0.234 7.928 -17.255 1.00 83.06 82 MET A CA 1
ATOM 614 C C . MET A 1 82 ? 1.766 7.994 -17.269 1.00 83.06 82 MET A C 1
ATOM 616 O O . MET A 1 82 ? 2.338 8.628 -18.152 1.00 83.06 82 MET A O 1
ATOM 620 N N . MET A 1 83 ? 2.430 7.330 -16.319 1.00 80.38 83 MET A N 1
ATOM 621 C CA . MET A 1 83 ? 3.893 7.224 -16.267 1.00 80.38 83 MET A CA 1
ATOM 622 C C . MET A 1 83 ? 4.457 6.103 -17.157 1.00 80.38 83 MET A C 1
ATOM 624 O O . MET A 1 83 ? 5.667 5.919 -17.194 1.00 80.38 83 MET A O 1
ATOM 628 N N . ASN A 1 84 ? 3.602 5.404 -17.916 1.00 78.00 84 ASN A N 1
ATOM 629 C CA . ASN A 1 84 ? 3.964 4.380 -18.902 1.00 78.00 84 ASN A CA 1
ATOM 630 C C . ASN A 1 84 ? 4.720 3.160 -18.324 1.00 78.00 84 ASN A C 1
ATOM 632 O O . ASN A 1 84 ? 5.371 2.421 -19.062 1.00 78.00 84 ASN A O 1
ATOM 636 N N . GLU A 1 85 ? 4.583 2.921 -17.018 1.00 74.12 85 GLU A N 1
ATOM 637 C CA . GLU A 1 85 ? 5.189 1.799 -16.275 1.00 74.12 85 GLU A CA 1
ATOM 638 C C . GLU A 1 85 ? 4.259 0.566 -16.205 1.00 74.12 85 GLU A C 1
ATOM 640 O O . GLU A 1 85 ? 4.539 -0.416 -15.519 1.00 74.12 85 GLU A O 1
ATOM 645 N N . VAL A 1 86 ? 3.113 0.599 -16.896 1.00 76.19 86 VAL A N 1
ATOM 646 C CA . VAL A 1 86 ? 2.132 -0.497 -16.895 1.00 76.19 86 VAL A CA 1
ATOM 647 C C . VAL A 1 86 ? 2.368 -1.411 -18.094 1.00 76.19 86 VAL A C 1
ATOM 649 O O . VAL A 1 86 ? 2.116 -1.040 -19.239 1.00 76.19 86 VAL A O 1
ATOM 652 N N . ASN A 1 87 ? 2.805 -2.642 -17.828 1.00 76.06 87 ASN A N 1
ATOM 653 C CA . ASN A 1 87 ? 2.908 -3.682 -18.846 1.00 76.06 87 ASN A CA 1
ATOM 654 C C . ASN A 1 87 ? 1.587 -4.467 -18.939 1.00 76.06 87 ASN A C 1
ATOM 656 O O . ASN A 1 87 ? 1.263 -5.258 -18.056 1.00 76.06 87 ASN A O 1
ATOM 660 N N . LEU A 1 88 ? 0.821 -4.244 -20.012 1.00 72.88 88 LEU A N 1
ATOM 661 C CA . LEU A 1 88 ? -0.444 -4.947 -20.286 1.00 72.88 88 LEU A CA 1
ATOM 662 C C . LEU A 1 88 ? -0.269 -6.164 -21.206 1.00 72.88 88 LEU A C 1
ATOM 664 O O . LEU A 1 88 ? -1.254 -6.799 -21.580 1.00 72.88 88 LEU A O 1
ATOM 668 N N . SER A 1 89 ? 0.966 -6.508 -21.578 1.00 68.38 89 SER A N 1
ATOM 669 C CA . SER A 1 89 ? 1.242 -7.533 -22.588 1.00 68.38 89 SER A CA 1
ATOM 670 C C . SER A 1 89 ? 0.728 -8.919 -22.183 1.00 68.38 89 SER A C 1
ATOM 672 O O . SER A 1 89 ? 0.290 -9.678 -23.038 1.00 68.38 89 SER A O 1
ATOM 674 N N . GLY A 1 90 ? 0.696 -9.229 -20.882 1.00 64.25 90 GLY A N 1
ATOM 675 C CA . GLY A 1 90 ? 0.165 -10.495 -20.360 1.00 64.25 90 GLY A CA 1
ATOM 676 C C . GLY A 1 90 ? -1.364 -10.575 -20.261 1.00 64.25 90 GLY A C 1
ATOM 677 O O . GLY A 1 90 ? -1.894 -11.643 -19.970 1.00 64.25 90 GLY A O 1
ATOM 678 N N . LEU A 1 91 ? -2.091 -9.475 -20.494 1.00 70.12 91 LEU A N 1
ATOM 679 C CA . LEU A 1 91 ? -3.554 -9.461 -20.381 1.00 70.12 91 LEU A CA 1
ATOM 680 C C . LEU A 1 91 ? -4.234 -10.166 -21.566 1.00 70.12 91 LEU A C 1
ATOM 682 O O . LEU A 1 91 ? -5.327 -10.702 -21.415 1.00 70.12 91 LEU A O 1
ATOM 686 N N . HIS A 1 92 ? -3.579 -10.187 -22.729 1.00 65.19 92 HIS A N 1
ATOM 687 C CA . HIS A 1 92 ? -4.099 -10.831 -23.938 1.00 65.19 92 HIS A CA 1
ATOM 688 C C . HIS A 1 92 ? -3.953 -12.359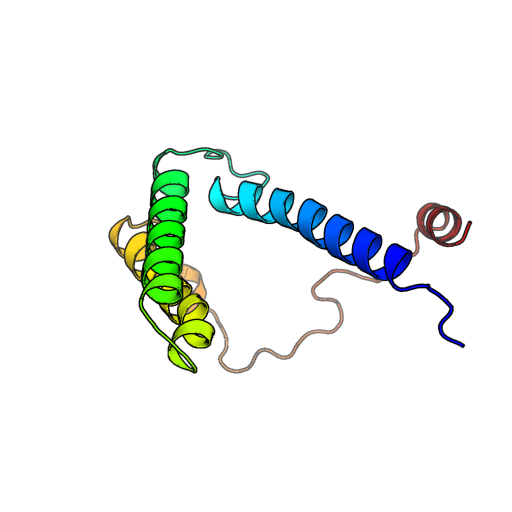 -23.928 1.00 65.19 92 HIS A C 1
ATOM 690 O O . HIS A 1 92 ? -4.796 -13.041 -24.503 1.00 65.19 92 HIS A O 1
ATOM 696 N N . ASP A 1 93 ? -2.935 -12.887 -23.244 1.00 68.06 93 ASP A N 1
ATOM 697 C CA . ASP A 1 93 ? -2.699 -14.333 -23.106 1.00 68.06 93 ASP A CA 1
ATOM 698 C C . ASP A 1 93 ? -3.448 -14.955 -21.914 1.00 68.06 93 ASP A C 1
ATOM 700 O O . ASP A 1 93 ? -3.438 -16.174 -21.723 1.00 68.06 93 ASP A O 1
ATOM 704 N N . ALA A 1 94 ? -4.119 -14.139 -21.096 1.00 67.44 94 ALA A N 1
ATOM 705 C CA . ALA A 1 94 ? -4.876 -14.622 -19.953 1.00 67.44 94 ALA A CA 1
ATOM 706 C C . ALA A 1 94 ? -6.176 -15.305 -20.414 1.00 67.44 94 ALA A C 1
ATOM 708 O O . ALA A 1 94 ? -7.132 -14.665 -20.856 1.00 67.44 94 ALA A O 1
ATOM 709 N N . SER A 1 95 ? -6.233 -16.630 -20.281 1.00 70.19 95 SER A N 1
ATOM 710 C CA . SER A 1 95 ? -7.447 -17.409 -20.528 1.00 70.19 95 SER A CA 1
ATOM 711 C C . SER A 1 95 ? -8.577 -16.978 -19.586 1.00 70.19 95 SER A C 1
ATOM 713 O O . SER A 1 95 ? -8.391 -16.970 -18.369 1.00 70.19 95 SER A O 1
ATOM 715 N N . TRP A 1 96 ? -9.772 -16.716 -20.131 1.00 71.94 96 TRP A N 1
ATOM 716 C CA . TRP A 1 96 ? -10.976 -16.336 -19.364 1.00 71.94 96 TRP A CA 1
ATOM 717 C C . TRP A 1 96 ? -11.349 -17.346 -18.265 1.00 71.94 96 TRP A C 1
ATOM 719 O O . TRP A 1 96 ? -11.955 -16.987 -17.260 1.00 71.94 96 TRP A O 1
ATOM 729 N N . PHE A 1 97 ? -10.964 -18.610 -18.461 1.00 68.00 97 PHE A N 1
ATOM 730 C CA . PHE A 1 97 ? -11.063 -19.684 -17.483 1.00 68.00 97 PHE A CA 1
ATOM 731 C C . PHE A 1 97 ? -9.691 -20.332 -17.300 1.00 68.00 97 PHE A C 1
ATOM 733 O O . PHE A 1 97 ? -9.260 -21.131 -18.129 1.00 68.00 97 PHE A O 1
ATOM 740 N N . ALA A 1 98 ? -9.018 -19.999 -16.201 1.00 67.06 98 ALA A N 1
ATOM 741 C CA . ALA A 1 98 ? -7.831 -20.709 -15.747 1.00 67.06 98 ALA A CA 1
ATOM 742 C C . ALA A 1 98 ? -8.252 -21.766 -14.718 1.00 67.06 98 ALA A C 1
ATOM 744 O O . ALA A 1 98 ? -8.748 -21.441 -13.638 1.00 67.06 98 ALA A O 1
ATOM 745 N N . ILE A 1 99 ? -8.066 -23.044 -15.046 1.00 68.00 99 ILE A N 1
ATOM 746 C CA . ILE A 1 99 ? -8.132 -24.108 -14.042 1.00 68.00 99 ILE A CA 1
ATOM 747 C C . ILE A 1 99 ? -6.902 -23.938 -13.153 1.00 68.00 99 ILE A C 1
ATOM 749 O O . ILE A 1 99 ? -5.777 -23.990 -13.645 1.00 68.00 99 ILE A O 1
ATOM 753 N N . VAL A 1 100 ? -7.118 -23.712 -11.852 1.00 64.44 100 VAL A N 1
ATOM 754 C CA . VAL A 1 100 ? -6.039 -23.704 -10.858 1.00 64.44 100 VAL A CA 1
ATOM 755 C C . VAL A 1 100 ? -5.419 -25.093 -10.882 1.00 64.44 100 VAL A C 1
ATOM 757 O O . VAL A 1 100 ? -5.996 -26.044 -10.355 1.00 64.44 100 VAL A O 1
ATOM 760 N N . THR A 1 101 ? -4.275 -25.238 -11.546 1.00 63.75 101 THR A N 1
ATOM 761 C CA . THR A 1 101 ? -3.525 -26.484 -11.502 1.00 63.75 101 THR A CA 1
ATOM 762 C C . THR A 1 101 ? -3.039 -26.653 -10.064 1.00 63.75 101 THR A C 1
ATOM 764 O O . THR A 1 101 ? -2.309 -25.796 -9.552 1.00 63.75 101 THR A O 1
ATOM 767 N N . PRO A 1 102 ? -3.460 -27.713 -9.349 1.00 53.50 102 PRO A N 1
ATOM 768 C CA . PRO A 1 102 ? -2.865 -27.999 -8.056 1.00 53.50 102 PRO A CA 1
ATOM 769 C C . PRO A 1 102 ? -1.366 -28.207 -8.309 1.00 53.50 102 PRO A C 1
ATOM 771 O O . PRO A 1 102 ? -1.007 -29.008 -9.168 1.00 53.50 102 PRO A O 1
ATOM 774 N N . MET A 1 103 ? -0.513 -27.459 -7.595 1.00 56.19 103 MET A N 1
ATOM 775 C CA . MET A 1 103 ? 0.957 -27.368 -7.758 1.00 56.19 103 MET A CA 1
ATOM 776 C C . MET A 1 103 ? 1.524 -26.259 -8.672 1.00 56.19 103 MET A C 1
ATOM 778 O O . MET A 1 103 ? 2.679 -26.349 -9.085 1.00 56.19 103 MET A O 1
ATOM 782 N N . SER A 1 104 ? 0.809 -25.155 -8.918 1.00 60.16 104 SER A N 1
ATOM 783 C CA . SER A 1 104 ? 1.395 -23.977 -9.600 1.00 60.16 104 SER A CA 1
ATOM 784 C C . SER A 1 104 ? 2.567 -23.317 -8.845 1.00 60.16 104 SER A C 1
ATOM 786 O O . SER A 1 104 ? 3.356 -22.595 -9.444 1.00 60.16 104 SER A O 1
ATOM 788 N N . PHE A 1 105 ? 2.692 -23.568 -7.538 1.00 58.28 105 PHE A N 1
ATOM 789 C CA . PHE A 1 105 ? 3.754 -23.042 -6.669 1.00 58.28 105 PHE A CA 1
ATOM 790 C C . PHE A 1 105 ? 4.859 -24.076 -6.347 1.00 58.28 105 PHE A C 1
ATOM 792 O O . PHE A 1 105 ? 5.724 -23.800 -5.520 1.00 58.28 105 PHE A O 1
ATOM 799 N N . GLY A 1 106 ? 4.853 -25.248 -7.001 1.00 60.84 106 GLY A N 1
ATOM 800 C CA . GLY A 1 106 ? 5.801 -26.351 -6.776 1.00 60.84 106 GLY A CA 1
ATOM 801 C C . GLY A 1 106 ? 5.194 -27.563 -6.053 1.00 60.84 106 GLY A C 1
ATOM 802 O O . GLY A 1 106 ? 4.083 -27.498 -5.525 1.00 60.84 106 GLY A O 1
ATOM 803 N N . MET A 1 107 ? 5.919 -28.693 -6.048 1.00 61.31 107 MET A N 1
ATOM 804 C CA . MET A 1 107 ? 5.591 -29.836 -5.182 1.00 61.31 107 MET A CA 1
ATOM 805 C C . MET A 1 107 ? 5.808 -29.437 -3.714 1.00 61.31 107 MET A C 1
ATOM 807 O O . MET A 1 107 ? 6.763 -28.709 -3.442 1.00 61.31 107 MET A O 1
ATOM 811 N N . PRO A 1 108 ? 4.978 -29.901 -2.761 1.00 63.09 108 PRO A N 1
ATOM 812 C CA . PRO A 1 108 ? 5.228 -29.671 -1.342 1.00 63.09 108 PRO A CA 1
ATOM 813 C C . PRO A 1 108 ? 6.629 -30.182 -0.978 1.00 63.09 108 PRO A C 1
ATOM 815 O O . PRO A 1 108 ? 6.916 -31.375 -1.072 1.00 63.09 108 PRO A O 1
ATOM 818 N N . ILE A 1 109 ? 7.516 -29.256 -0.614 1.00 65.50 109 ILE A N 1
ATOM 819 C CA . ILE A 1 109 ? 8.901 -29.551 -0.252 1.00 65.50 109 ILE A CA 1
ATOM 820 C C . ILE A 1 109 ? 8.906 -29.861 1.242 1.00 65.50 109 ILE A C 1
ATOM 822 O O . ILE A 1 109 ? 8.725 -28.973 2.073 1.00 65.50 109 ILE A O 1
ATOM 826 N N . PHE A 1 110 ? 9.074 -31.133 1.590 1.00 66.00 110 PHE A N 1
ATOM 827 C CA . PHE A 1 110 ? 9.222 -31.546 2.980 1.00 66.00 110 PHE A CA 1
ATOM 828 C C . PHE A 1 110 ? 10.680 -31.371 3.387 1.00 66.00 110 PHE A C 1
ATOM 830 O O . PHE A 1 110 ? 11.487 -32.277 3.198 1.00 66.00 110 PHE A O 1
ATOM 837 N N . ASP A 1 111 ? 11.017 -30.193 3.909 1.00 74.69 111 ASP A N 1
ATOM 838 C CA . ASP A 1 111 ? 12.321 -29.937 4.515 1.00 74.69 111 ASP A CA 1
ATOM 839 C C . ASP A 1 111 ? 12.280 -30.353 6.002 1.00 74.69 111 ASP A C 1
ATOM 841 O O . ASP A 1 111 ? 11.630 -29.679 6.813 1.00 74.69 111 ASP A O 1
ATOM 845 N N . PRO A 1 112 ? 12.954 -31.453 6.395 1.00 76.12 112 PRO A N 1
ATOM 846 C CA . PRO A 1 112 ? 12.948 -31.941 7.773 1.00 76.12 112 PRO A CA 1
ATOM 847 C C . PRO A 1 112 ? 13.521 -30.925 8.768 1.00 76.12 112 PRO A C 1
ATOM 849 O O . PRO A 1 112 ? 13.123 -30.923 9.933 1.00 76.12 112 PRO A O 1
ATOM 852 N N . VAL A 1 113 ? 14.428 -30.050 8.321 1.00 77.38 113 VAL A N 1
ATOM 853 C CA . VAL A 1 113 ? 15.049 -29.012 9.155 1.00 77.38 113 VAL A CA 1
ATOM 854 C C . VAL A 1 113 ? 14.057 -27.882 9.414 1.00 77.38 113 VAL A C 1
ATOM 856 O O . VAL A 1 113 ? 13.937 -27.432 10.554 1.00 77.38 113 VAL A O 1
ATOM 859 N N . SER A 1 114 ? 13.298 -27.468 8.396 1.00 72.62 114 SER A N 1
ATOM 860 C CA . SER A 1 114 ? 12.244 -26.447 8.537 1.00 72.62 114 SER A CA 1
ATOM 861 C C . SER A 1 114 ? 11.085 -26.934 9.411 1.00 72.62 114 SER A C 1
ATOM 863 O O . SER A 1 114 ? 10.534 -26.171 10.202 1.00 72.62 114 SER A O 1
ATOM 865 N N . ILE A 1 115 ? 10.748 -28.225 9.329 1.00 75.62 115 ILE A N 1
ATOM 866 C CA . ILE A 1 115 ? 9.744 -28.847 10.203 1.00 75.62 115 ILE A CA 1
ATOM 867 C C . ILE A 1 115 ? 10.238 -28.851 11.652 1.00 75.62 115 ILE A C 1
ATOM 869 O O . ILE A 1 115 ? 9.515 -28.409 12.542 1.00 75.62 115 ILE A O 1
ATOM 873 N N . LEU A 1 116 ? 11.475 -29.287 11.902 1.00 74.38 116 LEU A N 1
ATOM 874 C CA . LEU A 1 116 ? 12.042 -29.281 13.252 1.00 74.38 116 LEU A CA 1
ATOM 875 C C . LEU A 1 116 ? 12.151 -27.867 13.837 1.00 74.38 116 LEU A C 1
ATOM 877 O O . LEU A 1 116 ? 11.843 -27.689 15.006 1.00 74.38 116 LEU A O 1
ATOM 881 N N . THR A 1 117 ? 12.522 -26.862 13.040 1.00 70.69 117 THR A N 1
ATOM 882 C CA . THR A 1 117 ? 12.663 -25.469 13.517 1.00 70.69 117 THR A CA 1
ATOM 883 C C . THR A 1 117 ? 11.343 -24.721 13.704 1.00 70.69 117 THR A C 1
ATOM 885 O O . THR A 1 117 ? 11.304 -23.791 14.499 1.00 70.69 117 THR A O 1
ATOM 888 N N . MET A 1 118 ? 10.267 -25.096 13.004 1.00 68.25 118 MET A N 1
ATOM 889 C CA . MET A 1 118 ? 8.926 -24.527 13.221 1.00 68.25 118 MET A CA 1
ATOM 890 C C . MET A 1 118 ? 8.133 -25.252 14.324 1.00 68.25 118 MET A C 1
ATOM 892 O O . MET A 1 118 ? 7.143 -24.706 14.807 1.00 68.25 118 MET A O 1
ATOM 896 N N . THR A 1 119 ? 8.523 -26.484 14.685 1.00 70.31 119 THR A N 1
ATOM 897 C CA . THR A 1 119 ? 7.831 -27.305 15.704 1.00 70.31 119 THR A CA 1
ATOM 898 C C . THR A 1 119 ? 8.527 -27.284 17.073 1.00 70.31 119 THR A C 1
ATOM 900 O O . THR A 1 119 ? 7.866 -27.553 18.076 1.00 70.31 119 THR A O 1
ATOM 903 N N . ALA A 1 120 ? 9.835 -27.000 17.122 1.00 47.53 120 ALA A N 1
ATOM 904 C CA . ALA A 1 120 ? 10.610 -26.802 18.355 1.00 47.53 120 ALA A CA 1
ATOM 905 C C . ALA A 1 120 ? 10.472 -25.370 18.890 1.00 47.53 120 ALA A C 1
ATOM 907 O O . ALA A 1 120 ? 10.408 -25.228 20.132 1.00 47.53 120 ALA A O 1
#

InterPro domains:
  IPR006043 Nucleobase cation symporter 2 family [PF00860] (1-120)

pLDDT: mean 79.86, std 11.29, range [47.53, 94.62]

Sequence (120 aa):
MPLFPPLVTGVVITSIGLSIIQVGIDWAAGGKGNPQYGNPVYLGISFAVLIFILLITRYAKGFMSNVAVLLGIVFGFLLSWMMNEVNLSGLHDASWFAIVTPMSFGMPIFDPVSILTMTA